Protein AF-A0A420UTD6-F1 (afdb_monomer_lite)

Secondary structure (DSSP, 8-state):
-HHHH-GGGGGG-S-EEEE---SSSPPSSBTTB-HHHHH-HHHHHHHHTS-S-EEEE-HHHHTTSEE-HHHHHHHHHT-SHHHHHHHHHHHHHHHHHHHHH--SSEE-HHHHHHHHHH-GGG---------

Organism: NCBI:txid1038928

Structure (mmCIF, N/CA/C/O backbone):
data_AF-A0A420UTD6-F1
#
_entry.id   AF-A0A420UTD6-F1
#
loop_
_atom_site.group_PDB
_atom_site.id
_atom_site.type_symbol
_atom_site.label_atom_id
_atom_site.label_alt_id
_atom_site.label_comp_id
_atom_site.label_asym_id
_atom_site.label_entity_id
_atom_site.label_seq_id
_atom_site.pdbx_PDB_ins_code
_atom_site.Cartn_x
_atom_site.Cartn_y
_atom_site.Cartn_z
_atom_site.occupancy
_atom_site.B_iso_or_equiv
_atom_site.auth_seq_id
_atom_site.auth_comp_id
_atom_site.auth_asym_id
_atom_site.auth_atom_id
_atom_site.pdbx_PDB_model_num
ATOM 1 N N . MET A 1 1 ? -8.226 11.274 11.420 1.00 89.69 1 MET A N 1
ATOM 2 C CA . MET A 1 1 ? -9.325 12.234 11.733 1.00 89.69 1 MET A CA 1
ATOM 3 C C . MET A 1 1 ? -10.719 11.607 11.856 1.00 89.69 1 MET A C 1
ATOM 5 O O . MET A 1 1 ? -11.383 11.899 12.841 1.00 89.69 1 MET A O 1
ATOM 9 N N . ALA A 1 2 ? -11.208 10.815 10.889 1.00 96.88 2 ALA A N 1
ATOM 10 C CA . ALA A 1 2 ? -12.594 10.311 10.906 1.00 96.88 2 ALA A CA 1
ATOM 11 C C . ALA A 1 2 ? -12.931 9.514 12.182 1.00 96.88 2 ALA A C 1
ATOM 13 O O . ALA A 1 2 ? -13.901 9.831 12.862 1.00 96.88 2 ALA A O 1
ATOM 14 N N . LEU A 1 3 ? -12.052 8.581 12.555 1.00 97.06 3 LEU A N 1
ATOM 15 C CA . LEU A 1 3 ? -12.167 7.752 13.760 1.00 97.06 3 LEU A CA 1
ATOM 16 C C . LEU A 1 3 ? -12.145 8.552 15.073 1.00 97.06 3 LEU A C 1
ATOM 18 O O . LEU A 1 3 ? -12.755 8.144 16.048 1.00 97.06 3 LEU A O 1
ATOM 22 N N . ILE A 1 4 ? -11.481 9.712 15.096 1.00 97.19 4 ILE A N 1
ATOM 23 C CA . ILE A 1 4 ? -11.465 10.601 16.270 1.00 97.19 4 ILE A CA 1
ATOM 24 C C . ILE A 1 4 ? -12.800 11.343 16.384 1.00 97.19 4 ILE A C 1
ATOM 26 O O . ILE A 1 4 ? -13.325 11.531 17.476 1.00 97.19 4 ILE A O 1
ATOM 30 N N . LYS A 1 5 ? -13.344 11.791 15.246 1.00 97.88 5 LYS A N 1
ATOM 31 C CA . LYS A 1 5 ? -14.592 12.562 15.208 1.00 97.88 5 LYS A CA 1
ATOM 32 C C . LYS A 1 5 ? -15.817 11.706 15.505 1.00 97.88 5 LYS A C 1
ATOM 34 O O . LYS A 1 5 ? -16.740 12.185 16.151 1.00 97.88 5 LYS A O 1
ATOM 39 N N . GLU A 1 6 ? -15.838 10.476 15.008 1.00 97.69 6 GLU A N 1
ATOM 40 C CA . GLU A 1 6 ? -16.925 9.530 15.239 1.00 97.69 6 GLU A CA 1
ATOM 41 C C . GLU A 1 6 ? -16.345 8.116 15.376 1.00 97.69 6 GLU A C 1
ATOM 43 O O . GLU A 1 6 ? -16.227 7.406 14.378 1.00 97.69 6 GLU A O 1
ATOM 48 N N . PRO A 1 7 ? -15.968 7.686 16.593 1.00 96.44 7 PRO A N 1
ATOM 49 C CA . PRO A 1 7 ? -15.371 6.368 16.817 1.00 96.44 7 PRO A CA 1
ATOM 50 C C . PRO A 1 7 ? -16.266 5.200 16.389 1.00 96.44 7 PRO A C 1
ATOM 52 O O . PRO A 1 7 ? -15.764 4.173 15.937 1.00 96.44 7 PRO A O 1
ATOM 55 N N . ARG A 1 8 ? -17.597 5.365 16.442 1.00 97.00 8 ARG A N 1
ATOM 56 C CA . ARG A 1 8 ? -18.557 4.304 16.088 1.00 97.00 8 ARG A CA 1
ATOM 57 C C . ARG A 1 8 ? -18.535 3.944 14.603 1.00 97.00 8 ARG A C 1
ATOM 59 O O . ARG A 1 8 ? -19.132 2.943 14.218 1.00 97.00 8 ARG A O 1
ATOM 66 N N . ILE A 1 9 ? -17.872 4.734 13.747 1.00 97.50 9 ILE A N 1
ATOM 67 C CA . ILE A 1 9 ? -17.696 4.328 12.347 1.00 97.50 9 ILE A CA 1
ATOM 68 C C . ILE A 1 9 ? -16.835 3.072 12.231 1.00 97.50 9 ILE A C 1
ATOM 70 O O . ILE A 1 9 ? -17.035 2.335 11.274 1.00 97.50 9 ILE A O 1
ATOM 74 N N . ALA A 1 10 ? -15.928 2.809 13.181 1.00 97.44 10 ALA A N 1
ATOM 75 C CA . ALA A 1 10 ? -15.063 1.631 13.144 1.00 97.44 10 ALA A CA 1
ATOM 76 C C . ALA A 1 10 ? -15.875 0.331 13.084 1.00 97.44 10 ALA A C 1
ATOM 78 O O . ALA A 1 10 ? -15.589 -0.538 12.271 1.00 97.44 10 ALA A O 1
ATOM 79 N N . GLU A 1 11 ? -16.971 0.263 13.844 1.00 97.12 11 GLU A N 1
ATOM 80 C CA . GLU A 1 11 ? -17.905 -0.873 13.867 1.00 97.12 11 GLU A CA 1
ATOM 81 C C . GLU A 1 11 ? -18.645 -1.084 12.536 1.00 97.12 11 GLU A C 1
ATOM 83 O O . GLU A 1 11 ? -19.261 -2.126 12.317 1.00 97.12 11 GLU A O 1
ATOM 88 N N . ARG A 1 12 ? -18.632 -0.083 11.649 1.00 97.50 12 ARG A N 1
ATOM 89 C CA . ARG A 1 12 ? -19.306 -0.112 10.343 1.00 97.50 12 ARG A CA 1
ATOM 90 C C . ARG A 1 12 ? -18.341 -0.264 9.172 1.00 97.50 12 ARG A C 1
ATOM 92 O O . ARG A 1 12 ? -18.796 -0.351 8.032 1.00 97.50 12 ARG A O 1
ATOM 99 N N . ILE A 1 13 ? -17.036 -0.259 9.429 1.00 98.00 13 ILE A N 1
ATOM 100 C CA . ILE A 1 13 ? -16.023 -0.487 8.405 1.00 98.00 13 ILE A CA 1
ATOM 101 C C . ILE A 1 13 ? -15.890 -1.996 8.208 1.00 98.00 13 ILE A C 1
ATOM 103 O O . ILE A 1 13 ? -15.601 -2.723 9.152 1.00 98.00 13 ILE A O 1
ATOM 107 N N . ALA A 1 14 ? -16.105 -2.457 6.974 1.00 97.88 14 ALA A N 1
ATOM 108 C CA . ALA A 1 14 ? -15.939 -3.868 6.633 1.00 97.88 14 ALA A CA 1
ATOM 109 C C . ALA A 1 14 ? -14.482 -4.319 6.811 1.00 97.88 14 ALA A C 1
ATOM 111 O O . ALA A 1 14 ? -14.224 -5.350 7.421 1.00 97.88 14 ALA A O 1
ATOM 112 N N . GLU A 1 15 ? -13.544 -3.521 6.302 1.00 97.75 15 GLU A N 1
ATOM 113 C CA . GLU A 1 15 ? -12.107 -3.732 6.432 1.00 97.75 15 GLU A CA 1
ATOM 114 C C . GLU A 1 15 ? -11.364 -2.436 6.081 1.00 97.75 15 GLU A C 1
ATOM 116 O O . GLU A 1 15 ? -11.819 -1.652 5.240 1.00 97.75 15 GLU A O 1
ATOM 121 N N . ILE A 1 16 ? -10.213 -2.221 6.712 1.00 98.00 16 ILE A N 1
ATOM 122 C CA . ILE A 1 16 ? -9.211 -1.242 6.296 1.00 98.00 16 ILE A CA 1
ATOM 123 C C . ILE A 1 16 ? -8.046 -2.016 5.682 1.00 98.00 16 ILE A C 1
ATOM 125 O O . ILE A 1 16 ? -7.305 -2.689 6.392 1.00 98.00 16 ILE A O 1
ATOM 129 N N . VAL A 1 17 ? -7.854 -1.893 4.370 1.00 98.19 17 VAL A N 1
ATOM 130 C CA . VAL A 1 17 ? -6.648 -2.395 3.699 1.00 98.19 17 VAL A CA 1
ATOM 131 C C . VAL A 1 17 ? -5.741 -1.209 3.414 1.00 98.19 17 VAL A C 1
ATOM 133 O O . VAL A 1 17 ? -6.150 -0.274 2.721 1.00 98.19 17 VAL A O 1
ATOM 136 N N . MET A 1 18 ? -4.528 -1.222 3.960 1.00 97.44 18 MET A N 1
ATOM 137 C CA . MET A 1 18 ? -3.596 -0.102 3.836 1.00 97.44 18 MET A CA 1
ATOM 138 C C . MET A 1 18 ? -2.187 -0.549 3.461 1.00 97.44 18 MET A C 1
ATOM 140 O O . MET A 1 18 ? -1.722 -1.604 3.885 1.00 97.44 18 MET A O 1
ATOM 144 N N . MET A 1 19 ? -1.497 0.295 2.695 1.00 97.56 19 MET A N 1
ATOM 145 C CA . MET A 1 19 ? -0.058 0.185 2.480 1.00 97.56 19 MET A CA 1
ATOM 146 C C . MET A 1 19 ? 0.663 0.982 3.565 1.00 97.56 19 MET A C 1
ATOM 148 O O . MET A 1 19 ? 0.371 2.163 3.771 1.00 97.56 19 MET A O 1
ATOM 152 N N . GLY A 1 20 ? 1.590 0.337 4.263 1.00 96.00 20 GLY A N 1
ATOM 153 C CA . GLY A 1 20 ? 2.432 1.022 5.235 1.00 96.00 20 GLY A CA 1
ATOM 154 C C . GLY A 1 20 ? 3.179 0.076 6.159 1.00 96.00 20 GLY A C 1
ATOM 155 O O . GLY A 1 20 ? 2.814 -1.087 6.323 1.00 96.00 20 GLY A O 1
ATOM 156 N N . GLY A 1 21 ? 4.225 0.598 6.787 1.00 95.81 21 GLY A N 1
ATOM 157 C CA . GLY A 1 21 ? 5.067 -0.163 7.709 1.00 95.81 21 GLY A CA 1
ATOM 158 C C . GLY A 1 21 ? 6.086 -1.075 7.019 1.00 95.81 21 GLY A C 1
ATOM 159 O O . GLY A 1 21 ? 6.068 -1.287 5.809 1.00 95.81 21 GLY A O 1
ATOM 160 N N . ALA A 1 22 ? 7.002 -1.603 7.824 1.00 94.62 22 ALA A N 1
ATOM 161 C CA . ALA A 1 22 ? 8.023 -2.572 7.441 1.00 94.62 22 ALA A CA 1
ATOM 162 C C . ALA A 1 22 ? 8.245 -3.491 8.648 1.00 94.62 22 ALA A C 1
ATOM 164 O O . ALA A 1 22 ? 8.473 -2.986 9.750 1.00 94.62 22 ALA A O 1
ATOM 165 N N . TYR A 1 23 ? 8.080 -4.804 8.480 1.00 89.56 23 TYR A N 1
ATOM 166 C CA . TYR A 1 23 ? 8.042 -5.732 9.615 1.00 89.56 23 TYR A CA 1
ATOM 167 C C . TYR A 1 23 ? 9.343 -6.528 9.780 1.00 89.56 23 TYR A C 1
ATOM 169 O O . TYR A 1 23 ? 9.934 -6.528 10.860 1.00 89.56 23 TYR A O 1
ATOM 177 N N . PHE A 1 24 ? 9.792 -7.213 8.730 1.00 88.69 24 PHE A N 1
ATOM 178 C CA . PHE A 1 24 ? 11.074 -7.923 8.667 1.00 88.69 24 PHE A CA 1
ATOM 179 C C . PHE A 1 24 ? 12.144 -7.131 7.910 1.00 88.69 24 PHE A C 1
ATOM 181 O O . PHE A 1 24 ? 13.332 -7.433 8.036 1.00 88.69 24 PHE A O 1
ATOM 188 N N . GLU A 1 25 ? 11.733 -6.131 7.135 1.00 90.38 25 GLU A N 1
ATOM 189 C CA . GLU A 1 25 ? 12.620 -5.240 6.394 1.00 90.38 25 GLU A CA 1
ATOM 190 C C . GLU A 1 25 ? 12.847 -3.897 7.104 1.00 90.38 25 GLU A C 1
ATOM 192 O O . GLU A 1 25 ? 12.156 -3.530 8.055 1.00 90.38 25 GLU A O 1
ATOM 197 N N . VAL A 1 26 ? 13.846 -3.148 6.628 1.00 91.62 26 VAL A N 1
ATOM 198 C CA . VAL A 1 26 ? 14.104 -1.774 7.076 1.00 91.62 26 VAL A CA 1
ATOM 199 C C . VAL A 1 26 ? 13.105 -0.799 6.458 1.00 91.62 26 VAL A C 1
ATOM 201 O O . VAL A 1 26 ? 12.555 -1.032 5.382 1.00 91.62 26 VAL A O 1
ATOM 204 N N . GLY A 1 27 ? 12.905 0.333 7.124 1.00 92.44 27 GLY A N 1
ATOM 205 C CA . GLY A 1 27 ? 12.089 1.418 6.592 1.00 92.44 27 GLY A CA 1
ATOM 206 C C . GLY A 1 27 ? 12.701 2.112 5.364 1.00 92.44 27 GLY A C 1
ATOM 207 O O . GLY A 1 27 ? 13.907 2.045 5.116 1.00 92.44 27 GLY A O 1
ATOM 208 N N . ASN A 1 28 ? 11.863 2.810 4.589 1.00 91.38 28 ASN A N 1
ATOM 209 C CA . ASN A 1 28 ? 12.277 3.518 3.368 1.00 91.38 28 ASN A CA 1
ATOM 210 C C . ASN A 1 28 ? 12.640 5.001 3.598 1.00 91.38 28 ASN A C 1
ATOM 212 O O . ASN A 1 28 ? 13.396 5.558 2.793 1.00 91.38 28 ASN A O 1
ATOM 216 N N . ILE A 1 29 ? 12.152 5.623 4.685 1.00 93.56 29 ILE A N 1
ATOM 217 C CA . ILE A 1 29 ? 12.455 7.019 5.058 1.00 93.56 29 ILE A CA 1
ATOM 218 C C . ILE A 1 29 ? 13.486 7.109 6.191 1.00 93.56 29 ILE A C 1
ATOM 220 O O . ILE A 1 29 ? 14.374 7.959 6.157 1.00 93.56 29 ILE A O 1
ATOM 224 N N . THR A 1 30 ? 13.425 6.191 7.157 1.00 92.69 30 THR A N 1
ATOM 225 C CA . THR A 1 30 ? 14.487 5.941 8.144 1.00 92.69 30 THR A CA 1
ATOM 226 C C . THR A 1 30 ? 14.730 4.435 8.224 1.00 92.69 30 THR A C 1
ATOM 228 O O . THR A 1 30 ? 13.839 3.679 7.845 1.00 92.69 30 THR A O 1
ATOM 231 N N . PRO A 1 31 ? 15.860 3.956 8.778 1.00 92.06 31 PRO A N 1
ATOM 232 C CA . PRO A 1 31 ? 16.078 2.516 8.931 1.00 92.06 31 PRO A CA 1
ATOM 233 C C . PRO A 1 31 ? 14.967 1.786 9.705 1.00 92.06 31 PRO A C 1
ATOM 235 O O . PRO A 1 31 ? 14.788 0.589 9.515 1.00 92.06 31 PRO A O 1
ATOM 238 N N . ALA A 1 32 ? 14.215 2.497 10.554 1.00 93.50 32 ALA A N 1
ATOM 239 C CA . ALA A 1 32 ? 13.181 1.930 11.416 1.00 93.50 32 ALA A CA 1
ATOM 240 C C . ALA A 1 32 ? 11.739 2.243 10.976 1.00 93.50 32 ALA A C 1
ATOM 242 O O . ALA A 1 32 ? 10.812 1.719 11.585 1.00 93.50 32 ALA A O 1
ATOM 243 N N . ALA A 1 33 ? 11.523 3.110 9.980 1.00 94.50 33 ALA A N 1
ATOM 244 C CA . ALA A 1 33 ? 10.180 3.588 9.649 1.00 94.50 33 ALA A CA 1
ATOM 245 C C . ALA A 1 33 ? 9.927 3.674 8.145 1.00 94.50 33 ALA A C 1
ATOM 247 O O . ALA A 1 33 ? 10.753 4.170 7.374 1.00 94.50 33 ALA A O 1
ATOM 248 N N . GLU A 1 34 ? 8.743 3.217 7.759 1.00 96.94 34 GLU A N 1
ATOM 249 C CA . GLU A 1 34 ? 8.159 3.436 6.443 1.00 96.94 34 GLU A CA 1
ATOM 250 C C . GLU A 1 34 ? 7.497 4.825 6.392 1.00 96.94 34 GLU A C 1
ATOM 252 O O . GLU A 1 34 ? 6.990 5.317 7.399 1.00 96.94 34 GLU A O 1
ATOM 257 N N . PHE A 1 35 ? 7.554 5.471 5.229 1.00 96.69 35 PHE A N 1
ATOM 258 C CA . PHE A 1 35 ? 7.133 6.847 4.984 1.00 96.69 35 PHE A CA 1
ATOM 259 C C . PHE A 1 35 ? 5.711 7.176 5.456 1.00 96.69 35 PHE A C 1
ATOM 261 O O . PHE A 1 35 ? 5.553 8.139 6.205 1.00 96.69 35 PHE A O 1
ATOM 268 N N . ASN A 1 36 ? 4.691 6.407 5.070 1.00 97.56 36 ASN A N 1
ATOM 269 C CA . ASN A 1 36 ? 3.300 6.700 5.432 1.00 97.56 36 ASN A CA 1
ATOM 270 C C . ASN A 1 36 ? 3.089 6.659 6.951 1.00 97.56 36 ASN A C 1
ATOM 272 O O . ASN A 1 36 ? 2.410 7.527 7.499 1.00 97.56 36 ASN A O 1
ATOM 276 N N . ILE A 1 37 ? 3.711 5.695 7.637 1.00 97.38 37 ILE A N 1
ATOM 277 C CA . ILE A 1 37 ? 3.672 5.613 9.106 1.00 97.38 37 ILE A CA 1
ATOM 278 C C . ILE A 1 37 ? 4.501 6.732 9.753 1.00 97.38 37 ILE A C 1
ATOM 280 O O . ILE A 1 37 ? 4.110 7.278 10.778 1.00 97.38 37 ILE A O 1
ATOM 284 N N . TYR A 1 38 ? 5.637 7.097 9.159 1.00 97.69 38 TYR A N 1
ATOM 285 C CA . TYR A 1 38 ? 6.528 8.139 9.673 1.00 97.69 38 TYR A CA 1
ATOM 286 C C . TYR A 1 38 ? 5.928 9.547 9.583 1.00 97.69 38 TYR A C 1
ATOM 288 O O . TYR A 1 38 ? 6.199 10.383 10.442 1.00 97.69 38 TYR A O 1
ATOM 296 N N . VAL A 1 39 ? 5.156 9.831 8.532 1.00 97.69 39 VAL A N 1
ATOM 297 C CA . VAL A 1 39 ? 4.587 11.166 8.291 1.00 97.69 39 VAL A CA 1
ATOM 298 C C . VAL A 1 39 ? 3.520 11.535 9.325 1.00 97.69 39 VAL A C 1
ATOM 300 O O . VAL A 1 39 ? 3.406 12.712 9.661 1.00 97.69 39 VAL A O 1
ATOM 303 N N . ASP A 1 40 ? 2.762 10.559 9.832 1.00 97.88 40 ASP A N 1
ATOM 304 C CA . ASP A 1 40 ? 1.741 10.768 10.869 1.00 97.88 40 ASP A CA 1
ATOM 305 C C . ASP A 1 40 ? 1.603 9.515 11.768 1.00 97.88 40 ASP A C 1
ATOM 307 O O . ASP A 1 40 ? 0.657 8.725 11.621 1.00 97.88 40 ASP A O 1
ATOM 311 N N . PRO A 1 41 ? 2.569 9.281 12.680 1.00 96.81 41 PRO A N 1
ATOM 312 C CA . PRO A 1 41 ? 2.558 8.109 13.550 1.00 96.81 41 PRO A CA 1
ATOM 313 C C . PRO A 1 41 ? 1.387 8.137 14.541 1.00 96.81 41 PRO A C 1
ATOM 315 O O . PRO A 1 41 ? 0.866 7.081 14.902 1.00 96.81 41 PRO A O 1
ATOM 318 N N . GLU A 1 42 ? 0.918 9.320 14.945 1.00 97.38 42 GLU A N 1
ATOM 319 C CA . GLU A 1 42 ? -0.255 9.471 15.806 1.00 97.38 42 GLU A CA 1
ATOM 320 C C . GLU A 1 42 ? -1.541 9.016 15.102 1.00 97.38 42 GLU A C 1
ATOM 322 O O . GLU A 1 42 ? -2.365 8.317 15.701 1.00 97.38 42 GLU A O 1
ATOM 327 N N . ALA A 1 43 ? -1.734 9.365 13.826 1.00 97.56 43 ALA A N 1
ATOM 328 C CA . ALA A 1 43 ? -2.868 8.853 13.063 1.00 97.56 43 ALA A CA 1
ATOM 329 C C . ALA A 1 43 ? -2.764 7.343 12.825 1.00 97.56 43 ALA A C 1
ATOM 331 O O . ALA A 1 43 ? -3.792 6.661 12.894 1.00 97.56 43 ALA A O 1
ATOM 332 N N . ALA A 1 44 ? -1.557 6.824 12.576 1.00 96.88 44 ALA A N 1
ATOM 333 C CA . ALA A 1 44 ? -1.333 5.388 12.449 1.00 96.88 44 ALA A CA 1
ATOM 334 C C . ALA A 1 44 ? -1.738 4.648 13.736 1.00 96.88 44 ALA A C 1
ATOM 336 O O . ALA A 1 44 ? -2.519 3.702 13.655 1.00 96.88 44 ALA A O 1
ATOM 337 N N . ASP A 1 45 ? -1.319 5.121 14.917 1.00 96.12 45 ASP A N 1
ATOM 338 C CA . ASP A 1 45 ? -1.708 4.532 16.211 1.00 96.12 45 ASP A CA 1
ATOM 339 C C . ASP A 1 45 ? -3.235 4.522 16.408 1.00 96.12 45 ASP A C 1
ATOM 341 O O . ASP A 1 45 ? -3.819 3.498 16.776 1.00 96.12 45 ASP A O 1
ATOM 345 N N . VAL A 1 46 ? -3.917 5.621 16.060 1.00 96.94 46 VAL A N 1
ATOM 346 C CA . VAL A 1 46 ? -5.389 5.692 16.112 1.00 96.94 46 VAL A CA 1
ATOM 347 C C . VAL A 1 46 ? -6.044 4.657 15.196 1.00 96.94 46 VAL A C 1
ATOM 349 O O . VAL A 1 46 ? -7.040 4.047 15.589 1.00 96.94 46 VAL A O 1
ATOM 352 N N . VAL A 1 47 ? -5.525 4.458 13.980 1.00 96.81 47 VAL A N 1
ATOM 353 C CA . VAL A 1 47 ? -6.054 3.453 13.044 1.00 96.81 47 VAL A CA 1
ATOM 354 C C . VAL A 1 47 ? -5.811 2.047 13.582 1.00 96.81 47 VAL A C 1
ATOM 356 O O . VAL A 1 47 ? -6.765 1.278 13.667 1.00 96.81 47 VAL A O 1
ATOM 359 N N . MET A 1 48 ? -4.594 1.726 14.026 1.00 95.38 48 MET A N 1
ATOM 360 C CA . MET A 1 48 ? -4.261 0.390 14.544 1.00 95.38 48 MET A CA 1
ATOM 361 C C . MET A 1 48 ? -5.102 0.007 15.768 1.00 95.38 48 MET A C 1
ATOM 363 O O . MET A 1 48 ? -5.419 -1.165 15.969 1.00 95.38 48 MET A O 1
ATOM 367 N N . ARG A 1 49 ? -5.523 0.994 16.568 1.00 95.19 49 ARG A N 1
ATOM 368 C CA . ARG A 1 49 ? -6.345 0.791 17.772 1.00 95.19 49 ARG A CA 1
ATOM 369 C C . ARG A 1 49 ? -7.849 0.941 17.544 1.00 95.19 49 ARG A C 1
ATOM 371 O O . ARG A 1 49 ? -8.611 0.849 18.504 1.00 95.19 49 ARG A O 1
ATOM 378 N N . CYS A 1 50 ? -8.306 1.177 16.313 1.00 95.38 50 CYS A N 1
ATOM 379 C CA . CYS A 1 50 ? -9.706 1.538 16.072 1.00 95.38 50 CYS A CA 1
ATOM 380 C C . CYS A 1 50 ? -10.707 0.384 16.229 1.00 95.38 50 CYS A C 1
ATOM 382 O O . CYS A 1 50 ? -11.903 0.633 16.346 1.00 95.38 50 CYS A O 1
ATOM 384 N N . GLY A 1 51 ? -10.232 -0.864 16.237 1.00 94.75 51 GLY A N 1
ATOM 385 C CA . GLY A 1 51 ? -11.065 -2.059 16.395 1.00 94.75 51 GLY A CA 1
ATOM 386 C C . GLY A 1 51 ? -11.729 -2.564 15.109 1.00 94.75 51 GLY A C 1
ATOM 387 O O . GLY A 1 51 ? -12.375 -3.608 15.149 1.00 94.75 51 GLY A O 1
ATOM 388 N N . ALA A 1 52 ? -11.563 -1.876 13.974 1.00 96.94 52 ALA A N 1
ATOM 389 C CA . ALA A 1 52 ? -11.950 -2.415 12.670 1.00 96.94 52 ALA A CA 1
ATOM 390 C C . ALA A 1 52 ? -10.993 -3.548 12.240 1.00 96.94 52 ALA A C 1
ATOM 392 O O . ALA A 1 52 ? -9.839 -3.564 12.676 1.00 96.94 52 ALA A O 1
ATOM 393 N N . PRO A 1 53 ? -11.422 -4.479 11.366 1.00 96.75 53 PRO A N 1
ATOM 394 C CA . PRO A 1 53 ? -10.506 -5.405 10.704 1.00 96.75 53 PRO A CA 1
ATOM 395 C C . PRO A 1 53 ? -9.492 -4.632 9.854 1.00 96.75 53 PRO A C 1
ATOM 397 O O . PRO A 1 53 ? -9.882 -3.759 9.075 1.00 96.75 53 PRO A O 1
ATOM 400 N N . ILE A 1 54 ? -8.201 -4.934 10.012 1.00 97.50 54 ILE A N 1
ATOM 401 C CA . ILE A 1 54 ? -7.115 -4.240 9.311 1.00 97.50 54 ILE A CA 1
ATOM 402 C C . ILE A 1 54 ? -6.204 -5.262 8.640 1.00 97.50 54 ILE A C 1
ATOM 404 O O . ILE A 1 54 ? -5.693 -6.172 9.297 1.00 97.50 54 ILE A O 1
ATOM 408 N N . THR A 1 55 ? -5.947 -5.040 7.354 1.00 97.56 55 THR A N 1
ATOM 409 C CA . THR A 1 55 ? -4.885 -5.698 6.595 1.00 97.56 55 THR A CA 1
ATOM 410 C C . THR A 1 55 ? -3.827 -4.667 6.227 1.00 97.56 55 THR A C 1
ATOM 412 O O . THR A 1 55 ? -4.118 -3.646 5.600 1.00 97.56 55 THR A O 1
ATOM 415 N N . ILE A 1 56 ? -2.582 -4.941 6.612 1.00 97.00 56 ILE A N 1
ATOM 416 C CA . ILE A 1 56 ? -1.433 -4.090 6.307 1.00 97.00 56 ILE A CA 1
ATOM 417 C C . ILE A 1 56 ? -0.603 -4.773 5.225 1.00 97.00 56 ILE A C 1
ATOM 419 O O . ILE A 1 56 ? -0.235 -5.939 5.365 1.00 97.00 56 ILE A O 1
ATOM 423 N N . LEU A 1 57 ? -0.281 -4.029 4.171 1.00 97.44 57 LEU A N 1
ATOM 424 C CA . LEU A 1 57 ? 0.646 -4.426 3.117 1.00 97.44 57 LEU A CA 1
ATOM 425 C C . LEU A 1 57 ? 1.953 -3.641 3.30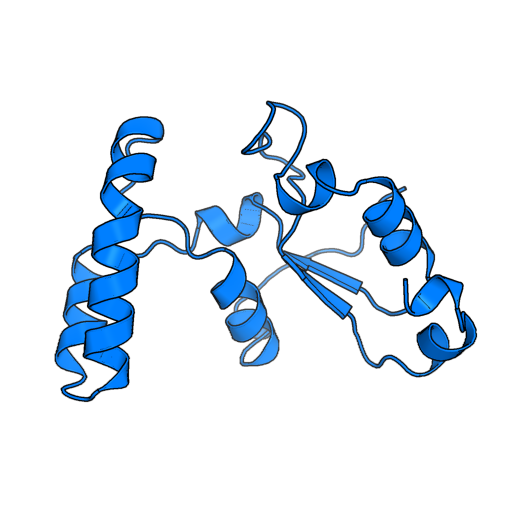3 1.00 97.44 57 LEU A C 1
ATOM 427 O O . LEU A 1 57 ? 2.056 -2.505 2.829 1.00 97.44 57 LEU A O 1
ATOM 431 N N . PRO A 1 58 ? 2.929 -4.201 4.040 1.00 96.62 58 PRO A N 1
ATOM 432 C CA . PRO A 1 58 ? 4.162 -3.501 4.368 1.00 96.62 58 PRO A CA 1
ATOM 433 C C . PRO A 1 58 ? 5.161 -3.514 3.204 1.00 96.62 58 PRO A C 1
ATOM 435 O O . PRO A 1 58 ? 4.941 -4.131 2.152 1.00 96.62 58 PRO A O 1
ATOM 438 N N . LEU A 1 59 ? 6.303 -2.855 3.410 1.00 96.19 59 LEU A N 1
ATOM 439 C CA . LEU A 1 59 ? 7.441 -2.879 2.486 1.00 96.19 59 LEU A CA 1
ATOM 440 C C . LEU A 1 59 ? 7.857 -4.306 2.102 1.00 96.19 59 LEU A C 1
ATOM 442 O O . LEU A 1 59 ? 8.080 -4.561 0.922 1.00 96.19 59 LEU A O 1
ATOM 446 N N . ASP A 1 60 ? 7.797 -5.244 3.049 1.00 94.25 60 ASP A N 1
ATOM 447 C CA . ASP A 1 60 ? 8.097 -6.670 2.860 1.00 94.25 60 ASP A CA 1
ATOM 448 C C . ASP A 1 60 ? 7.325 -7.313 1.696 1.00 94.25 60 ASP A C 1
ATOM 450 O O . ASP A 1 60 ? 7.8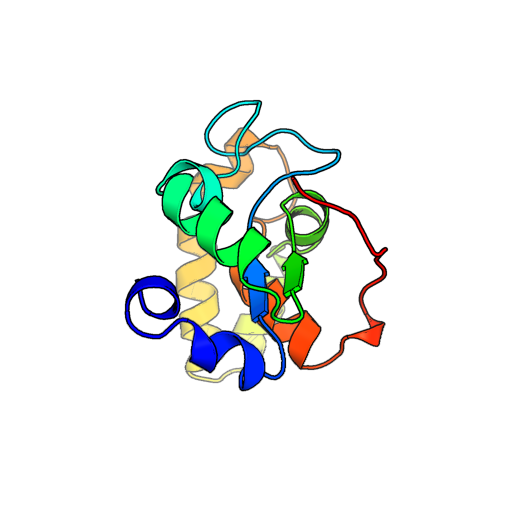16 -8.208 1.007 1.00 94.25 60 ASP A O 1
ATOM 454 N N . VAL A 1 61 ? 6.084 -6.870 1.477 1.00 95.31 61 VAL A N 1
ATOM 455 C CA . VAL A 1 61 ? 5.225 -7.365 0.394 1.00 95.31 61 VAL A CA 1
ATOM 456 C C . VAL A 1 61 ? 5.424 -6.510 -0.852 1.00 95.31 61 VAL A C 1
ATOM 458 O O . VAL A 1 61 ? 5.636 -7.023 -1.951 1.00 95.31 61 VAL A O 1
ATOM 461 N N . THR A 1 62 ? 5.379 -5.190 -0.692 1.00 94.81 62 THR A N 1
ATOM 462 C CA . THR A 1 62 ? 5.370 -4.269 -1.835 1.00 94.81 62 THR A CA 1
ATOM 463 C C . THR A 1 62 ? 6.690 -4.240 -2.613 1.00 94.81 62 THR A C 1
ATOM 465 O O . THR A 1 62 ? 6.668 -4.044 -3.828 1.00 94.81 62 THR A O 1
ATOM 468 N N . HIS A 1 63 ? 7.832 -4.515 -1.973 1.00 93.31 63 HIS A N 1
ATOM 469 C CA . HIS A 1 63 ? 9.130 -4.625 -2.651 1.00 93.31 63 HIS A CA 1
ATOM 470 C C . HIS A 1 63 ? 9.228 -5.824 -3.612 1.00 93.31 63 HIS A C 1
ATOM 472 O O . HIS A 1 63 ? 10.055 -5.816 -4.531 1.00 93.31 63 HIS A O 1
ATOM 478 N N . GLN A 1 64 ? 8.357 -6.828 -3.464 1.00 92.12 64 GLN A N 1
ATOM 479 C CA . GLN A 1 64 ? 8.291 -7.983 -4.367 1.00 92.12 64 GLN A CA 1
ATOM 480 C C . GLN A 1 64 ? 7.578 -7.649 -5.692 1.00 92.12 64 GLN A 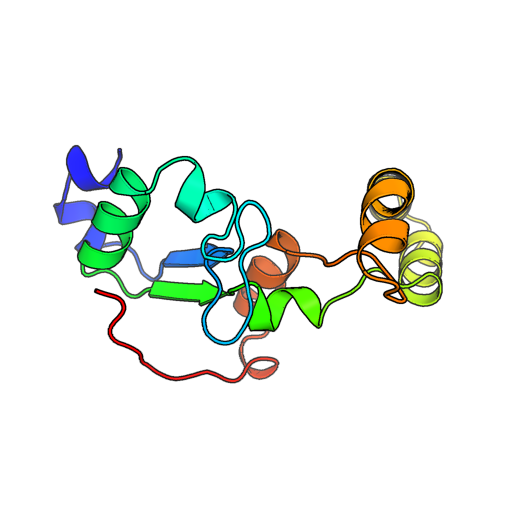C 1
ATOM 482 O O . GLN A 1 64 ? 7.739 -8.350 -6.697 1.00 92.12 64 GLN A O 1
ATOM 487 N N . ILE A 1 65 ? 6.800 -6.561 -5.732 1.00 91.12 65 ILE A N 1
ATOM 488 C CA . ILE A 1 65 ? 5.997 -6.168 -6.894 1.00 91.12 65 ILE A CA 1
ATOM 489 C C . ILE A 1 65 ? 6.674 -4.992 -7.592 1.00 91.12 65 ILE A C 1
ATOM 491 O O . ILE A 1 65 ? 6.447 -3.835 -7.263 1.00 91.12 65 ILE A O 1
ATOM 495 N N . GLN A 1 66 ? 7.503 -5.301 -8.588 1.00 90.94 66 GLN A N 1
ATOM 496 C CA . GLN A 1 66 ? 8.306 -4.301 -9.297 1.00 90.94 66 GLN A CA 1
ATOM 497 C C . GLN A 1 66 ? 7.775 -3.990 -10.702 1.00 90.94 66 GLN A C 1
ATOM 499 O O . GLN A 1 66 ? 7.334 -4.893 -11.423 1.00 90.94 66 GLN A O 1
ATOM 504 N N . SER A 1 67 ? 7.868 -2.734 -11.133 1.00 91.62 67 SER A N 1
ATOM 505 C CA . SER A 1 67 ? 7.647 -2.306 -12.518 1.00 91.62 67 SER A CA 1
ATOM 506 C C . SER A 1 67 ? 8.879 -2.598 -13.379 1.00 91.62 67 SER A C 1
ATOM 508 O O . SER A 1 67 ? 9.645 -1.721 -13.745 1.00 91.62 67 SER A O 1
ATOM 510 N N . THR A 1 68 ? 9.130 -3.868 -13.688 1.00 91.69 68 THR A N 1
ATOM 511 C CA . THR A 1 68 ? 10.266 -4.221 -14.555 1.00 91.69 68 THR A CA 1
ATOM 512 C C . THR A 1 68 ? 10.064 -3.703 -15.989 1.00 91.69 68 THR A C 1
ATOM 514 O O . THR A 1 68 ? 8.915 -3.538 -16.418 1.00 91.69 68 THR A O 1
ATOM 517 N N . PRO A 1 69 ? 11.141 -3.522 -16.781 1.00 90.75 69 PRO A N 1
ATOM 518 C CA . PRO A 1 69 ? 11.039 -3.094 -18.178 1.00 90.75 69 PRO A CA 1
ATOM 519 C C . PRO A 1 69 ? 10.059 -3.931 -19.010 1.00 90.75 69 PRO A C 1
ATOM 521 O O . PRO A 1 69 ? 9.255 -3.378 -19.759 1.00 90.75 69 PRO A O 1
ATOM 524 N N . ASP A 1 70 ? 10.050 -5.254 -18.821 1.00 93.88 70 ASP A N 1
ATOM 525 C CA . ASP A 1 70 ? 9.122 -6.154 -19.517 1.00 93.88 70 ASP A CA 1
ATOM 526 C C . ASP A 1 70 ? 7.659 -5.902 -19.119 1.00 93.88 70 ASP A C 1
ATOM 528 O O . ASP A 1 70 ? 6.762 -5.918 -19.966 1.00 93.88 70 ASP A O 1
ATOM 532 N N . ARG A 1 71 ? 7.400 -5.619 -17.834 1.00 93.94 71 ARG A N 1
ATOM 533 C CA . ARG A 1 71 ? 6.056 -5.282 -17.337 1.00 93.94 71 ARG A CA 1
ATOM 534 C C . ARG A 1 71 ? 5.597 -3.926 -17.866 1.00 93.94 71 ARG A C 1
ATOM 536 O O . ARG A 1 71 ? 4.449 -3.803 -18.291 1.00 93.94 71 ARG A O 1
ATOM 543 N N . LEU A 1 72 ? 6.480 -2.930 -17.900 1.00 94.00 72 LEU A N 1
ATOM 544 C CA . LEU A 1 72 ? 6.178 -1.628 -18.497 1.00 94.00 72 LEU A CA 1
ATOM 545 C C . LEU A 1 72 ? 5.871 -1.748 -19.992 1.00 94.00 72 LEU A C 1
ATOM 547 O O . LEU A 1 72 ? 4.868 -1.202 -20.456 1.00 94.00 72 LEU A O 1
ATOM 551 N N . ALA A 1 73 ? 6.675 -2.510 -20.736 1.00 95.38 73 ALA A N 1
ATOM 552 C CA . ALA A 1 73 ? 6.431 -2.769 -22.150 1.00 95.38 73 ALA A CA 1
ATOM 553 C C . ALA A 1 73 ? 5.069 -3.448 -22.367 1.00 95.38 73 ALA A C 1
ATOM 555 O O . ALA A 1 73 ? 4.301 -3.029 -23.234 1.00 95.38 73 ALA A O 1
ATOM 556 N N . ALA A 1 74 ? 4.720 -4.440 -21.541 1.00 96.88 74 ALA A N 1
ATOM 557 C CA . ALA A 1 74 ? 3.401 -5.068 -21.569 1.00 96.88 74 ALA A CA 1
ATOM 558 C C . ALA A 1 74 ? 2.262 -4.064 -21.301 1.00 96.88 74 ALA A C 1
ATOM 560 O O . ALA A 1 74 ? 1.268 -4.069 -22.030 1.00 96.88 74 ALA A O 1
ATOM 561 N N . ILE A 1 75 ? 2.415 -3.162 -20.323 1.00 95.81 75 ILE A N 1
ATOM 562 C CA . ILE A 1 75 ? 1.432 -2.103 -20.025 1.00 95.81 75 ILE A CA 1
ATOM 563 C C . ILE A 1 75 ? 1.265 -1.150 -21.218 1.00 95.81 75 ILE A C 1
ATOM 565 O O . ILE A 1 75 ? 0.136 -0.798 -21.574 1.00 95.81 75 ILE A O 1
ATOM 569 N N . LEU A 1 76 ? 2.360 -0.749 -21.868 1.00 96.56 76 LEU A N 1
ATOM 570 C CA . LEU A 1 76 ? 2.314 0.109 -23.055 1.00 96.56 76 LEU A CA 1
ATOM 571 C C . LEU A 1 76 ? 1.615 -0.590 -24.232 1.00 96.56 76 LEU A C 1
ATOM 573 O O . LEU A 1 76 ? 0.790 0.020 -24.923 1.00 96.56 76 LEU A O 1
ATOM 577 N N . ASN A 1 77 ? 1.890 -1.883 -24.411 1.00 97.81 77 ASN A N 1
ATOM 578 C CA . ASN A 1 77 ? 1.332 -2.718 -25.475 1.00 97.81 77 ASN A CA 1
ATOM 579 C C . ASN A 1 77 ? -0.171 -3.002 -25.324 1.00 97.81 77 ASN A C 1
ATOM 581 O O . ASN A 1 77 ? -0.791 -3.464 -26.280 1.00 97.81 77 ASN A O 1
ATOM 585 N N . LEU A 1 78 ? -0.799 -2.645 -24.194 1.00 97.31 78 LEU A N 1
ATOM 586 C CA . LEU A 1 78 ? -2.264 -2.634 -24.071 1.00 97.31 78 LEU A CA 1
ATOM 587 C C . LEU A 1 78 ? -2.940 -1.688 -25.084 1.00 97.31 78 LEU A C 1
ATOM 589 O O . LEU A 1 78 ? -4.151 -1.770 -25.290 1.00 97.31 78 LEU A O 1
ATOM 593 N N . GLY A 1 79 ? -2.196 -0.745 -25.681 1.00 96.88 79 GLY A N 1
ATOM 594 C CA . GLY A 1 79 ? -2.663 0.092 -26.794 1.00 96.88 79 GLY A CA 1
ATOM 595 C C . GLY A 1 79 ? -3.706 1.156 -26.424 1.00 96.88 79 GLY A C 1
ATOM 596 O O . GLY A 1 79 ? -4.167 1.909 -27.285 1.00 96.88 79 GLY A O 1
ATOM 597 N N . ASN A 1 80 ? -4.066 1.278 -25.144 1.00 98.06 80 ASN A N 1
ATOM 598 C CA . ASN A 1 80 ? -5.099 2.193 -24.663 1.00 98.06 80 ASN A CA 1
ATOM 599 C C . ASN A 1 80 ? -4.517 3.431 -23.944 1.00 98.06 80 ASN A C 1
ATOM 601 O O . ASN A 1 80 ? -3.309 3.564 -23.742 1.00 98.06 80 ASN A O 1
ATOM 605 N N . LYS A 1 81 ? -5.390 4.389 -23.602 1.00 97.81 81 LYS A N 1
ATOM 606 C CA . LYS A 1 81 ? -4.985 5.657 -22.966 1.00 97.81 81 LYS A CA 1
ATOM 607 C C . LYS A 1 81 ? -4.375 5.441 -21.575 1.00 97.81 81 LYS A C 1
ATOM 609 O O . LYS A 1 81 ? -3.399 6.110 -21.250 1.00 97.81 81 LYS A O 1
ATOM 614 N N . SER A 1 82 ? -4.915 4.504 -20.796 1.00 96.75 82 SER A N 1
ATOM 615 C CA . SER A 1 82 ? -4.444 4.202 -19.441 1.00 96.75 82 SER A CA 1
ATOM 616 C C . SER A 1 82 ? -3.057 3.566 -19.452 1.00 96.75 82 SER A C 1
ATOM 618 O O . SER A 1 82 ? -2.196 4.014 -18.708 1.00 96.75 82 SER A O 1
ATOM 620 N N . GLY A 1 83 ? -2.803 2.603 -20.344 1.00 96.56 83 GLY A N 1
ATOM 621 C CA . GLY A 1 83 ? -1.488 1.973 -20.492 1.00 96.56 83 GLY A CA 1
ATOM 622 C C . GLY A 1 83 ? -0.393 2.991 -20.816 1.00 96.56 83 GLY A C 1
ATOM 623 O O . GLY A 1 83 ? 0.651 3.005 -20.172 1.00 96.56 83 GLY A O 1
ATOM 624 N N . ARG A 1 84 ? -0.670 3.933 -21.731 1.00 96.56 84 ARG A N 1
ATOM 625 C CA . ARG A 1 84 ? 0.260 5.039 -22.027 1.00 96.56 84 ARG A CA 1
ATOM 626 C C . ARG A 1 84 ? 0.512 5.945 -20.823 1.00 96.56 84 ARG A C 1
ATOM 628 O O . ARG A 1 84 ? 1.655 6.316 -20.584 1.00 96.56 84 ARG A O 1
ATOM 635 N N . ALA A 1 85 ? -0.537 6.307 -20.084 1.00 95.88 85 ALA A N 1
ATOM 636 C CA . ALA A 1 85 ? -0.407 7.167 -18.910 1.00 95.88 85 ALA A CA 1
ATOM 637 C C . ALA A 1 85 ? 0.386 6.481 -17.787 1.00 95.88 85 ALA A C 1
ATOM 639 O O . ALA A 1 85 ? 1.315 7.076 -17.251 1.00 95.88 85 ALA A O 1
ATOM 640 N N . VAL A 1 86 ? 0.065 5.222 -17.472 1.00 94.56 86 VAL A N 1
ATOM 641 C CA . VAL A 1 86 ? 0.763 4.433 -16.445 1.00 94.56 86 VAL A CA 1
ATOM 642 C C . VAL A 1 86 ? 2.228 4.234 -16.814 1.00 94.56 86 VAL A C 1
ATOM 644 O O . VAL A 1 86 ? 3.090 4.507 -15.986 1.00 94.56 86 VAL A O 1
ATOM 647 N N . HIS A 1 87 ? 2.521 3.849 -18.060 1.00 94.31 87 HIS A N 1
ATOM 648 C CA . HIS A 1 87 ? 3.901 3.741 -18.534 1.00 94.31 87 HIS A CA 1
ATOM 649 C C . HIS A 1 87 ? 4.659 5.062 -18.340 1.00 94.31 87 HIS A C 1
ATOM 651 O O . HIS A 1 87 ? 5.732 5.074 -17.751 1.00 94.31 87 HIS A O 1
ATOM 657 N N . ALA A 1 88 ? 4.094 6.193 -18.779 1.00 92.75 88 ALA A N 1
ATOM 658 C CA . ALA A 1 88 ? 4.748 7.494 -18.640 1.00 92.75 88 ALA A CA 1
ATOM 659 C C . ALA A 1 88 ? 5.019 7.886 -17.173 1.00 92.75 88 ALA A C 1
ATOM 661 O O . ALA A 1 88 ? 6.091 8.411 -16.880 1.00 92.75 88 ALA A O 1
ATOM 662 N N . MET A 1 89 ? 4.077 7.621 -16.258 1.00 91.69 89 MET A N 1
ATOM 663 C CA . MET A 1 89 ? 4.247 7.914 -14.828 1.00 91.69 89 MET A CA 1
ATOM 664 C C . MET A 1 89 ? 5.344 7.054 -14.190 1.00 91.69 89 MET A C 1
ATOM 666 O O . MET A 1 89 ? 6.203 7.579 -13.483 1.00 91.69 89 MET A O 1
ATOM 670 N N . LEU A 1 90 ? 5.336 5.746 -14.456 1.00 89.81 90 LEU A N 1
ATOM 671 C CA . LEU A 1 90 ? 6.251 4.803 -13.811 1.00 89.81 90 LEU A CA 1
ATOM 672 C C . LEU A 1 90 ? 7.684 4.924 -14.342 1.00 89.81 90 LEU A C 1
ATOM 674 O O . LEU A 1 90 ? 8.617 4.985 -13.546 1.00 89.81 90 LEU A O 1
ATOM 678 N N . THR A 1 91 ? 7.870 5.082 -15.657 1.00 85.38 91 THR A N 1
ATOM 679 C CA . THR A 1 91 ? 9.212 5.266 -16.240 1.00 85.38 91 THR A CA 1
ATOM 680 C C . THR A 1 91 ? 9.880 6.562 -15.766 1.00 85.38 91 THR A C 1
ATOM 682 O O . THR A 1 91 ? 11.102 6.627 -15.666 1.00 85.38 91 THR A O 1
ATOM 685 N N . PHE A 1 92 ? 9.104 7.604 -15.440 1.00 78.44 92 PHE A N 1
ATOM 686 C CA . PHE A 1 92 ? 9.656 8.820 -14.835 1.00 78.44 92 PHE A CA 1
ATOM 687 C C . PHE A 1 92 ? 10.131 8.576 -13.393 1.00 78.44 92 PHE A C 1
ATOM 689 O O . PHE A 1 92 ? 11.228 8.998 -13.024 1.00 78.44 92 PHE A O 1
ATOM 696 N N . SER A 1 93 ? 9.323 7.866 -12.599 1.00 67.50 93 SER A N 1
ATOM 697 C CA . SER A 1 93 ? 9.594 7.578 -11.183 1.00 67.50 93 SER A CA 1
ATOM 698 C C . SER A 1 93 ? 10.806 6.660 -10.970 1.00 67.50 93 SER A C 1
ATOM 700 O O . SER A 1 93 ? 11.540 6.818 -9.998 1.00 67.50 93 SER A O 1
ATOM 702 N N . GLU A 1 94 ? 11.063 5.737 -11.899 1.00 63.75 94 GLU A N 1
ATOM 703 C CA . GLU A 1 94 ? 12.106 4.704 -11.791 1.00 63.75 94 GLU A CA 1
ATOM 704 C C . GLU A 1 94 ? 13.544 5.227 -11.689 1.00 63.75 94 GLU A C 1
ATOM 706 O O . GLU A 1 94 ? 14.411 4.552 -11.131 1.00 63.75 94 GLU A O 1
ATOM 711 N N . THR A 1 95 ? 13.819 6.435 -12.188 1.00 61.41 95 THR A N 1
ATOM 712 C CA . THR A 1 95 ? 15.200 6.943 -12.278 1.00 61.41 95 THR A CA 1
ATOM 713 C C . THR A 1 95 ? 15.857 7.104 -10.898 1.00 61.41 95 THR A C 1
ATOM 715 O O . THR A 1 95 ? 17.071 6.945 -10.778 1.00 61.41 95 THR A O 1
ATOM 718 N N . PHE A 1 96 ? 15.071 7.377 -9.851 1.00 59.78 96 PHE A N 1
ATOM 719 C CA . PHE A 1 96 ? 15.583 7.604 -8.496 1.00 59.78 96 PHE A CA 1
ATOM 720 C C . PHE A 1 96 ? 15.764 6.310 -7.685 1.00 59.78 96 PHE A C 1
ATOM 722 O O . PHE A 1 96 ? 16.762 6.173 -6.975 1.00 59.78 96 PHE A O 1
ATOM 729 N N . ASP A 1 97 ? 14.851 5.344 -7.813 1.00 59.66 97 ASP A N 1
ATOM 730 C CA . ASP A 1 97 ? 14.852 4.134 -6.975 1.00 59.66 97 ASP A CA 1
ATOM 731 C C . ASP A 1 97 ? 15.826 3.057 -7.468 1.00 59.66 97 ASP A C 1
ATOM 733 O O . ASP A 1 97 ? 16.478 2.384 -6.662 1.00 59.66 97 ASP A O 1
ATOM 737 N N . LEU A 1 98 ? 15.993 2.922 -8.788 1.00 64.00 98 LEU A N 1
ATOM 738 C CA . LEU A 1 98 ? 16.850 1.888 -9.378 1.00 64.00 98 LEU A CA 1
ATOM 739 C C . LEU A 1 98 ? 18.325 2.063 -8.991 1.00 64.00 98 LEU A C 1
ATOM 741 O O . LEU A 1 98 ? 19.018 1.082 -8.721 1.00 64.00 98 LEU A O 1
ATOM 745 N N . GLN A 1 99 ? 18.800 3.310 -8.903 1.00 62.06 99 GLN A N 1
ATOM 746 C CA . GLN A 1 99 ? 20.177 3.606 -8.493 1.00 62.06 99 GLN A CA 1
ATOM 747 C C . GLN A 1 99 ? 20.420 3.342 -7.002 1.00 62.06 99 GLN A C 1
ATOM 749 O O . GLN A 1 99 ? 21.545 3.030 -6.615 1.00 62.06 99 GLN A O 1
ATOM 754 N N . LYS A 1 100 ? 19.380 3.457 -6.169 1.00 65.44 100 LYS A N 1
ATOM 755 C CA . LYS A 1 100 ? 19.480 3.295 -4.715 1.00 65.44 100 LYS A CA 1
ATOM 756 C C . LYS A 1 100 ? 19.531 1.824 -4.293 1.00 65.44 100 LYS A C 1
ATOM 758 O O . LYS A 1 100 ? 20.281 1.499 -3.376 1.00 65.44 100 LYS A O 1
ATOM 763 N N . TYR A 1 101 ? 18.761 0.952 -4.949 1.00 69.12 101 TYR A N 1
ATOM 764 C CA . TYR A 1 101 ? 18.586 -0.444 -4.512 1.00 69.12 101 TYR A CA 1
ATOM 765 C C . TYR A 1 101 ? 19.131 -1.504 -5.480 1.00 69.12 101 TYR A C 1
ATOM 767 O O . TYR A 1 101 ? 19.266 -2.662 -5.091 1.00 69.12 101 TYR A O 1
ATOM 775 N N . GLY A 1 102 ? 19.458 -1.143 -6.728 1.00 75.88 102 GLY A N 1
ATOM 776 C CA . GLY A 1 102 ? 19.957 -2.101 -7.723 1.00 75.88 102 GLY A CA 1
ATOM 777 C C . GLY A 1 102 ? 18.920 -3.144 -8.163 1.00 75.88 102 GLY A C 1
ATOM 778 O O . GLY A 1 102 ? 19.287 -4.229 -8.609 1.00 75.88 102 GLY A O 1
ATOM 779 N N . TRP A 1 103 ? 17.630 -2.842 -8.005 1.00 82.50 103 TRP A N 1
ATOM 780 C CA . TRP A 1 103 ? 16.526 -3.713 -8.407 1.00 82.50 103 TRP A CA 1
ATOM 781 C C . TRP A 1 103 ? 16.241 -3.655 -9.908 1.00 82.50 103 TRP A C 1
ATOM 783 O O . TRP A 1 103 ? 16.710 -2.767 -10.616 1.00 82.50 103 TRP A O 1
ATOM 793 N N . ALA A 1 104 ? 15.459 -4.620 -10.397 1.00 83.44 104 ALA A N 1
ATOM 794 C CA . ALA A 1 104 ? 15.083 -4.712 -11.807 1.00 83.44 104 ALA A CA 1
ATOM 795 C C . ALA A 1 104 ? 13.940 -3.755 -12.194 1.00 83.44 104 ALA A C 1
ATOM 797 O O . ALA A 1 104 ? 13.709 -3.541 -13.381 1.00 83.44 104 ALA A O 1
ATOM 798 N N . GLY A 1 105 ? 13.213 -3.209 -11.215 1.00 86.00 105 GLY A N 1
ATOM 799 C CA . GLY A 1 105 ? 12.132 -2.239 -11.388 1.00 86.00 105 GLY A CA 1
ATOM 800 C C . GLY A 1 105 ? 11.847 -1.499 -10.078 1.00 86.00 105 GLY A C 1
ATOM 801 O O . GLY A 1 105 ? 12.266 -1.952 -9.009 1.00 86.00 105 GLY A O 1
ATOM 802 N N . ALA A 1 106 ? 11.125 -0.380 -10.147 1.00 87.75 106 ALA A N 1
ATOM 803 C CA . ALA A 1 106 ? 10.667 0.321 -8.948 1.00 87.75 106 ALA A CA 1
ATOM 804 C C . ALA A 1 106 ? 9.498 -0.438 -8.288 1.00 87.75 106 ALA A C 1
ATOM 806 O O . ALA A 1 106 ? 8.681 -1.039 -8.994 1.00 87.75 106 ALA A O 1
ATOM 807 N N . PRO A 1 107 ? 9.400 -0.454 -6.949 1.00 90.75 107 PRO A N 1
ATOM 808 C CA . PRO A 1 107 ? 8.295 -1.107 -6.259 1.00 90.75 107 PRO A CA 1
ATOM 809 C C . PRO A 1 107 ? 6.967 -0.373 -6.492 1.00 90.75 107 PRO A C 1
ATOM 811 O O . PRO A 1 107 ? 6.890 0.855 -6.478 1.00 90.75 107 PRO A O 1
ATOM 814 N N . LEU A 1 108 ? 5.891 -1.135 -6.669 1.00 91.94 108 LEU A N 1
ATOM 815 C CA . LEU A 1 108 ? 4.530 -0.622 -6.811 1.00 91.94 108 LEU A CA 1
ATOM 816 C C . LEU A 1 108 ? 3.784 -0.749 -5.480 1.00 91.94 108 LEU A C 1
ATOM 818 O O . LEU A 1 108 ? 2.959 -1.645 -5.300 1.00 91.94 108 LEU A O 1
ATOM 822 N N . HIS A 1 109 ? 4.061 0.171 -4.556 1.00 94.88 109 HIS A N 1
ATOM 823 C CA . HIS A 1 109 ? 3.488 0.173 -3.207 1.00 94.88 109 HIS A CA 1
ATOM 824 C C . HIS A 1 109 ? 1.951 0.190 -3.202 1.00 94.88 109 HIS A C 1
ATOM 826 O O . HIS A 1 109 ? 1.320 -0.822 -2.896 1.00 94.88 109 HIS A O 1
ATOM 832 N N . ASP A 1 110 ? 1.335 1.296 -3.611 1.00 95.44 110 ASP A N 1
ATOM 833 C CA . ASP A 1 110 ? -0.121 1.470 -3.514 1.00 95.44 110 ASP A CA 1
ATOM 834 C C . ASP A 1 110 ? -0.935 0.512 -4.402 1.00 95.44 110 ASP A C 1
ATOM 836 O O . ASP A 1 110 ? -1.958 -0.003 -3.940 1.00 95.44 110 ASP A O 1
ATOM 840 N N . PRO A 1 111 ? -0.516 0.186 -5.648 1.00 95.06 111 PRO A N 1
ATOM 841 C CA . PRO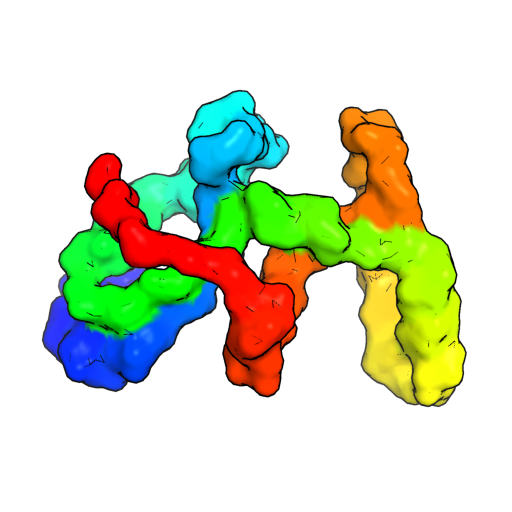 A 1 111 ? -1.232 -0.794 -6.465 1.00 95.06 111 PRO A CA 1
ATOM 842 C C . PRO A 1 111 ? -1.341 -2.179 -5.817 1.00 95.06 111 PRO A C 1
ATOM 844 O O . PRO A 1 111 ? -2.271 -2.921 -6.137 1.00 95.06 111 PRO A O 1
ATOM 847 N N . THR A 1 112 ? -0.447 -2.518 -4.883 1.00 96.12 112 THR A N 1
ATOM 848 C CA . THR A 1 112 ? -0.508 -3.777 -4.128 1.00 96.12 112 THR A CA 1
ATOM 849 C C . THR A 1 112 ? -1.789 -3.881 -3.295 1.00 96.12 112 THR A C 1
ATOM 851 O O . THR A 1 112 ? -2.369 -4.960 -3.205 1.00 96.12 112 THR A O 1
ATOM 854 N N . VAL A 1 113 ? -2.298 -2.760 -2.766 1.00 97.88 113 VAL A N 1
ATOM 855 C CA . VAL A 1 113 ? -3.581 -2.703 -2.035 1.00 97.88 113 VAL A CA 1
ATOM 856 C C . VAL A 1 113 ? -4.735 -3.129 -2.930 1.00 97.88 113 VAL A C 1
ATOM 858 O O . VAL A 1 113 ? -5.571 -3.942 -2.542 1.00 97.88 113 VAL A O 1
ATOM 861 N N . ILE A 1 114 ? -4.760 -2.616 -4.158 1.00 97.56 114 ILE A N 1
ATOM 862 C CA . ILE A 1 114 ? -5.804 -2.956 -5.124 1.00 97.56 114 ILE A CA 1
ATOM 863 C C . ILE A 1 114 ? -5.663 -4.409 -5.583 1.00 97.56 114 ILE A C 1
ATOM 865 O O . ILE A 1 114 ? -6.670 -5.098 -5.722 1.00 97.56 114 ILE A O 1
ATOM 869 N N . ALA A 1 115 ? -4.435 -4.897 -5.772 1.00 96.88 115 ALA A N 1
ATOM 870 C CA . ALA A 1 115 ? -4.193 -6.298 -6.103 1.00 96.88 115 ALA A CA 1
ATOM 871 C C . ALA A 1 115 ? -4.720 -7.245 -5.009 1.00 96.88 115 ALA A C 1
ATOM 873 O O . ALA A 1 115 ? -5.397 -8.216 -5.343 1.00 96.88 115 ALA A O 1
ATOM 874 N N . TYR A 1 116 ? -4.492 -6.929 -3.728 1.00 97.88 116 TYR A N 1
ATOM 875 C CA . TYR A 1 116 ? -5.040 -7.693 -2.600 1.00 97.88 116 TYR A CA 1
ATOM 876 C C . TYR A 1 116 ? -6.570 -7.694 -2.594 1.00 97.88 116 TYR A C 1
ATOM 878 O O . TYR A 1 116 ? -7.184 -8.750 -2.483 1.00 97.88 116 TYR A O 1
ATOM 886 N N . LEU A 1 117 ? -7.197 -6.530 -2.788 1.00 97.81 117 LEU A N 1
ATOM 887 C CA . LEU A 1 117 ? -8.659 -6.423 -2.821 1.00 97.81 117 LEU A CA 1
ATOM 888 C C . LEU A 1 117 ? -9.293 -7.197 -3.986 1.00 97.81 117 LEU A C 1
ATOM 890 O O . LEU A 1 117 ? -10.404 -7.706 -3.851 1.00 97.81 117 LEU A O 1
ATOM 894 N N . LEU A 1 118 ? -8.620 -7.258 -5.138 1.00 98.06 118 LEU A N 1
ATOM 895 C CA . LEU A 1 118 ? -9.123 -7.962 -6.319 1.00 98.06 118 LEU A CA 1
ATOM 896 C C . LEU A 1 118 ? -8.890 -9.473 -6.252 1.00 98.06 118 LEU A C 1
ATOM 898 O O . LEU A 1 118 ? -9.729 -10.234 -6.732 1.00 98.06 118 LEU A O 1
ATOM 902 N N . GLN A 1 119 ? -7.750 -9.904 -5.714 1.00 97.56 119 GLN A N 1
ATOM 903 C CA . GLN A 1 119 ? -7.355 -11.308 -5.702 1.00 97.56 119 GLN A CA 1
ATOM 904 C C . GLN A 1 119 ? -6.530 -11.633 -4.443 1.00 97.56 119 GLN A C 1
ATOM 906 O O . GLN A 1 119 ? -5.308 -11.789 -4.529 1.00 97.56 119 GLN A O 1
ATOM 911 N N . PRO A 1 120 ? -7.185 -11.753 -3.272 1.00 96.50 120 PRO A N 1
ATOM 912 C CA . PRO A 1 120 ? -6.499 -11.941 -1.993 1.00 96.50 120 PRO A CA 1
ATOM 913 C C . PRO A 1 120 ? -5.700 -13.249 -1.930 1.00 96.50 120 PRO A C 1
ATOM 915 O O . PRO A 1 120 ? -4.669 -13.289 -1.274 1.00 96.50 120 PRO A O 1
ATOM 918 N N . ASP A 1 121 ? -6.095 -14.276 -2.689 1.00 97.50 121 ASP A N 1
ATOM 919 C CA . ASP A 1 121 ? -5.401 -15.573 -2.755 1.00 97.50 121 ASP A CA 1
ATOM 920 C C . ASP A 1 121 ? 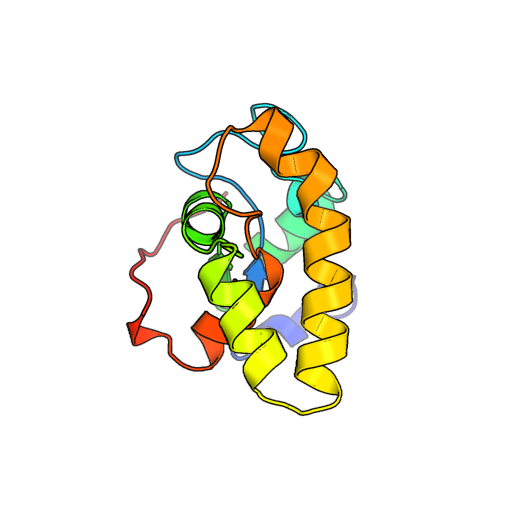-3.987 -15.497 -3.371 1.00 97.50 121 ASP A C 1
ATOM 922 O O . ASP A 1 121 ? -3.243 -16.475 -3.336 1.00 97.50 121 ASP A O 1
ATOM 926 N N . LEU A 1 122 ? -3.598 -14.355 -3.957 1.00 96.44 122 LEU A N 1
ATOM 927 C CA . LEU A 1 122 ? -2.209 -14.099 -4.368 1.00 96.44 122 LEU A CA 1
ATOM 928 C C . LEU A 1 122 ? -1.284 -13.785 -3.185 1.00 96.44 122 LEU A C 1
ATOM 930 O O . LEU A 1 122 ? -0.070 -13.694 -3.374 1.00 96.44 122 LEU A O 1
ATOM 934 N N . PHE A 1 123 ? -1.850 -13.571 -1.999 1.00 97.19 123 PHE A N 1
ATOM 935 C CA . PHE A 1 123 ? -1.147 -13.103 -0.820 1.00 97.19 123 PHE A CA 1
ATOM 936 C C . PHE A 1 123 ? -1.245 -14.133 0.298 1.00 97.19 123 PHE A C 1
ATOM 938 O O . PHE A 1 123 ? -2.278 -14.761 0.518 1.00 97.19 123 PHE A O 1
ATOM 945 N N . GLU A 1 124 ? -0.163 -14.249 1.056 1.00 95.25 124 GLU A N 1
ATOM 946 C CA . GLU A 1 124 ? -0.137 -14.984 2.311 1.00 95.25 124 GLU A CA 1
ATOM 947 C C . GLU A 1 124 ? 0.194 -14.019 3.445 1.00 95.25 124 GLU A C 1
ATOM 949 O O . GLU A 1 124 ? 0.909 -13.030 3.270 1.00 95.25 124 GLU A O 1
ATOM 954 N N . GLY A 1 125 ? -0.338 -14.304 4.627 1.00 93.38 125 GLY A N 1
ATOM 955 C CA . GLY A 1 125 ? -0.175 -13.436 5.777 1.00 93.38 125 GLY A CA 1
ATOM 956 C C . GLY A 1 125 ? -0.464 -14.152 7.082 1.00 93.38 125 GLY A C 1
ATOM 957 O O . GLY A 1 125 ? -0.740 -15.351 7.134 1.00 93.38 125 GLY A O 1
ATOM 958 N N . ARG A 1 126 ? -0.383 -13.394 8.170 1.00 93.88 126 ARG A N 1
ATOM 959 C CA . ARG A 1 126 ? -0.670 -13.882 9.517 1.00 93.88 126 ARG A CA 1
ATOM 960 C C . ARG A 1 126 ? -1.295 -12.771 10.343 1.00 93.88 126 ARG A C 1
ATOM 962 O O . ARG A 1 126 ? -0.955 -11.603 10.174 1.00 93.88 126 ARG A O 1
ATOM 969 N N . HIS A 1 127 ? -2.162 -13.145 11.276 1.00 94.31 127 HIS A N 1
ATOM 970 C CA . HIS A 1 127 ? -2.654 -12.202 12.271 1.00 94.31 127 HIS A CA 1
ATOM 971 C C . HIS A 1 127 ? -1.528 -11.840 13.242 1.00 94.31 127 HIS A C 1
ATOM 973 O O . HIS A 1 127 ? -0.898 -12.714 13.844 1.00 94.31 127 HIS A O 1
ATOM 979 N N . CYS A 1 128 ? -1.285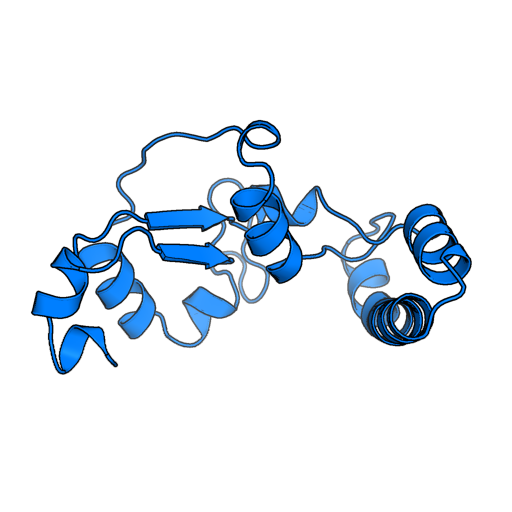 -10.542 13.394 1.00 91.75 128 CYS A N 1
ATOM 980 C CA . CYS A 1 128 ? -0.284 -9.994 14.297 1.00 91.75 128 CYS A CA 1
ATOM 981 C C . CYS A 1 128 ? -0.907 -8.909 15.167 1.00 91.75 128 CYS A C 1
ATOM 983 O O . CYS A 1 128 ? -1.674 -8.084 14.680 1.00 91.75 128 CYS A O 1
ATOM 985 N N . ASN A 1 129 ? -0.511 -8.875 16.438 1.00 89.25 129 ASN A N 1
ATOM 986 C CA . ASN A 1 129 ? -0.713 -7.692 17.260 1.00 89.25 129 ASN A CA 1
ATOM 987 C C . ASN A 1 129 ? 0.391 -6.695 16.911 1.00 89.25 129 ASN A C 1
ATOM 989 O O . ASN A 1 129 ? 1.569 -6.971 17.139 1.00 89.25 129 ASN A O 1
ATOM 993 N N . VAL A 1 130 ? -0.002 -5.566 16.333 1.00 81.38 130 VAL A N 1
ATOM 994 C CA . VAL A 1 130 ? 0.870 -4.421 16.073 1.00 81.38 130 VAL A CA 1
ATOM 995 C C . VAL A 1 130 ? 0.471 -3.367 17.104 1.00 81.38 130 VAL A C 1
ATOM 997 O O . VAL A 1 130 ? -0.597 -2.772 16.990 1.00 81.38 130 VAL A O 1
ATOM 1000 N N . THR A 1 131 ? 1.256 -3.244 18.176 1.00 60.22 131 THR A N 1
ATOM 1001 C CA . THR A 1 131 ? 0.987 -2.362 19.330 1.00 60.22 131 THR A CA 1
ATOM 1002 C C . THR A 1 131 ? 2.095 -1.370 19.562 1.00 60.22 131 THR A C 1
ATOM 1004 O O . THR A 1 131 ? 3.262 -1.790 19.392 1.00 60.22 131 THR A O 1
#

Foldseek 3Di:
DVCVVPLCVLVVDQEAEDEFDDDPAAEPVHRHGDDVCVVCVVVVVSVLPSPHHYHYDYPVNQVVAFCAPVNLVVLCVVVDPVSVVVSVVQVVVFPPVCVVPVDRGHGDGPVVSVVCVVCVVVDDDDDDNDD

Sequence (131 aa):
MALIKEPRIAERIAEIVMMGGAYFEVGNITPAAEFNIYVDPEAADVVMRCGAPITILPLDVTHQIQSTPDRLAAILNLGNKSGRAVHAMLTFSETFDLQKYGWAGAPLHDPTVIAYLLQPDLFEGRHCNVT

InterPro domains:
  IPR001910 Inosine/uridine-preferring nucleoside hydrolase domain [PF01156] (1-130)
  IPR023186 Inosine/uridine-preferring nucleoside hydrolase [PTHR12304] (2-130)
  IPR036452 Ribonucleoside hydrolase-like [G3DSA:3.90.245.10] (1-131)
  IPR036452 Ribonucleoside hydrolase-like [SSF53590] (1-130)

pLDDT: mean 92.17, std 9.23, range [59.66, 98.19]

Radius of gyration: 16.76 Å; chains: 1; bounding box: 40×28×46 Å